P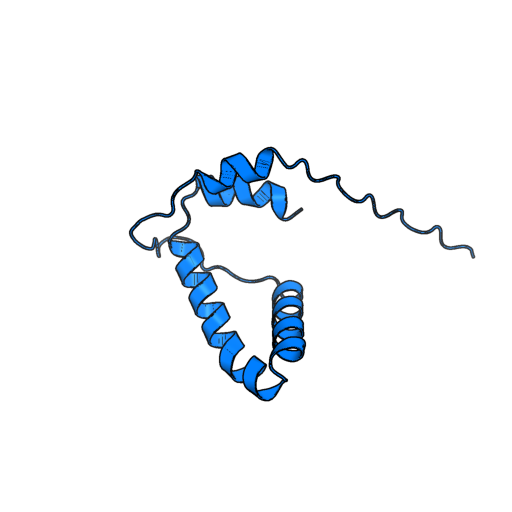rotein AF-A0A7C7VHW3-F1 (afdb_monomer)

Foldseek 3Di:
DDDDDDPPPDPPDDPVLVVVLVPQDWAPDFAPVDDFDDDDPVRLVVVLVVCCVVPNNVVSVVCSVVVSVVVRRSVRRHDPVNVVSCVVVVD

Mean predicted aligned error: 10.42 Å

Sequence (91 aa):
MIKASKKISGGSRNGSDLTKITRISYNSEPDFTKPILVLAPGKKDQIFSRLVFLYGNEKAEKIFPELERILKVHHAHKPEELIAAEKDFVA

pLDDT: mean 80.1, std 21.4, range [33.56, 98.38]

Structure (mmCIF, N/CA/C/O backbone):
data_AF-A0A7C7VHW3-F1
#
_entry.id   AF-A0A7C7VHW3-F1
#
loop_
_atom_site.group_PDB
_atom_site.id
_atom_site.type_symbol
_atom_site.label_atom_id
_atom_site.label_alt_id
_atom_site.label_comp_id
_atom_site.label_asym_id
_atom_site.label_entity_id
_atom_site.label_seq_id
_atom_site.pdbx_PDB_ins_code
_atom_site.Cartn_x
_atom_site.Cartn_y
_atom_site.Cartn_z
_atom_site.occupancy
_atom_site.B_iso_or_equiv
_atom_site.auth_seq_id
_atom_site.auth_comp_id
_atom_site.auth_asym_id
_atom_site.auth_atom_id
_atom_site.pdbx_PDB_model_num
ATOM 1 N N . MET A 1 1 ? 16.144 37.437 20.964 1.00 41.78 1 MET A N 1
ATOM 2 C CA . MET A 1 1 ? 15.161 36.374 20.655 1.00 41.78 1 MET A CA 1
ATOM 3 C C . MET A 1 1 ? 14.145 36.897 19.649 1.00 41.78 1 MET A C 1
ATOM 5 O O . MET A 1 1 ? 13.233 37.587 20.068 1.00 41.78 1 MET A O 1
ATOM 9 N N . ILE A 1 2 ? 14.290 36.586 18.356 1.00 36.56 2 ILE A N 1
ATOM 10 C CA . ILE A 1 2 ? 13.199 36.621 17.361 1.00 36.56 2 ILE A CA 1
ATOM 11 C C . ILE A 1 2 ? 13.488 35.473 16.382 1.00 36.56 2 ILE A C 1
ATOM 13 O O . ILE A 1 2 ? 14.517 35.483 15.711 1.00 36.56 2 ILE A O 1
ATOM 17 N N . LYS A 1 3 ? 12.640 34.435 16.362 1.00 34.12 3 LYS A N 1
ATOM 18 C CA . LYS A 1 3 ? 12.731 33.331 15.392 1.00 34.12 3 LYS A CA 1
ATOM 19 C C . LYS A 1 3 ? 12.200 33.833 14.048 1.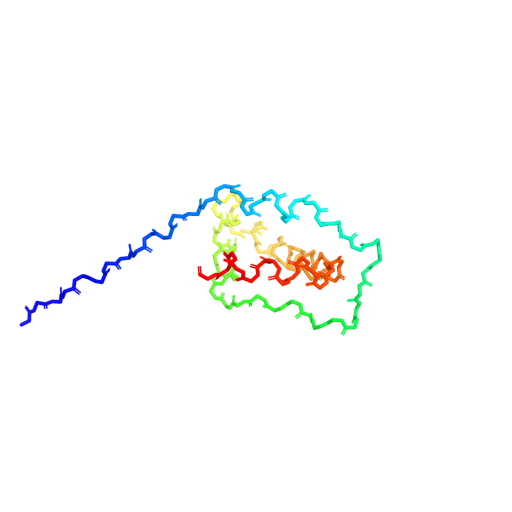00 34.12 3 LYS A C 1
ATOM 21 O O . LYS A 1 3 ? 11.030 34.185 13.953 1.00 34.12 3 LYS A O 1
ATOM 26 N N . ALA A 1 4 ? 13.051 33.854 13.025 1.00 37.53 4 ALA A N 1
ATOM 27 C CA . ALA A 1 4 ? 12.641 34.109 11.651 1.00 37.53 4 ALA A CA 1
ATOM 28 C C . ALA A 1 4 ? 11.875 32.894 11.103 1.00 37.53 4 ALA A C 1
ATOM 30 O O . ALA A 1 4 ? 12.383 31.771 11.083 1.00 37.53 4 ALA A O 1
ATOM 31 N N . SER A 1 5 ? 10.634 33.132 10.688 1.00 33.56 5 SER A N 1
ATOM 32 C CA . SER A 1 5 ? 9.745 32.164 10.054 1.00 33.56 5 SER A CA 1
ATOM 33 C C . SER A 1 5 ? 10.376 31.595 8.784 1.00 33.56 5 SER A C 1
ATOM 35 O O . SER A 1 5 ? 10.658 32.321 7.830 1.00 33.56 5 SER A O 1
ATOM 37 N N . LYS A 1 6 ? 10.590 30.277 8.762 1.00 42.84 6 LYS A N 1
ATOM 38 C CA . LYS A 1 6 ? 11.061 29.556 7.579 1.00 42.84 6 LYS A CA 1
ATOM 39 C C . LYS A 1 6 ? 9.944 29.578 6.533 1.00 42.84 6 LYS A C 1
ATOM 41 O O . LYS A 1 6 ? 8.901 28.955 6.709 1.00 42.84 6 LYS A O 1
ATOM 46 N N . LYS A 1 7 ? 10.168 30.353 5.474 1.00 37.75 7 LYS A N 1
ATOM 47 C CA . LYS A 1 7 ? 9.327 30.466 4.281 1.00 37.75 7 LYS A CA 1
ATOM 48 C C . LYS A 1 7 ? 9.167 29.065 3.675 1.00 37.75 7 LYS A C 1
ATOM 50 O O . LYS A 1 7 ? 10.130 28.514 3.149 1.00 37.75 7 LYS A O 1
ATOM 55 N N . ILE A 1 8 ? 7.982 28.468 3.791 1.00 41.66 8 ILE A N 1
A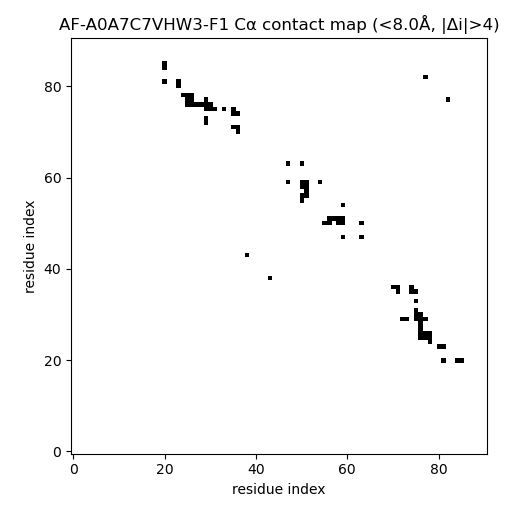TOM 56 C CA . ILE A 1 8 ? 7.649 27.227 3.087 1.00 41.66 8 ILE A CA 1
ATOM 57 C C . ILE A 1 8 ? 7.417 27.641 1.635 1.00 41.66 8 ILE A C 1
ATOM 59 O O . ILE A 1 8 ? 6.385 28.221 1.302 1.00 41.66 8 ILE A O 1
ATOM 63 N N . SER A 1 9 ? 8.423 27.439 0.787 1.00 35.09 9 SER A N 1
ATOM 64 C CA . SER A 1 9 ? 8.279 27.587 -0.656 1.00 35.09 9 SER A CA 1
ATOM 65 C C . SER A 1 9 ? 7.321 26.503 -1.138 1.00 35.09 9 SER A C 1
ATOM 67 O O . SER A 1 9 ? 7.708 25.345 -1.282 1.00 35.09 9 SER A O 1
ATOM 69 N N . GLY A 1 10 ? 6.055 26.866 -1.336 1.00 39.56 10 GLY A N 1
ATOM 70 C CA . GLY A 1 10 ? 5.105 26.024 -2.048 1.00 39.56 10 GLY A CA 1
ATOM 71 C C . GLY A 1 10 ? 5.631 25.784 -3.459 1.00 39.56 10 GLY A C 1
ATOM 72 O O . GLY A 1 10 ? 5.657 26.706 -4.271 1.00 39.56 10 GLY A O 1
ATOM 73 N N . GLY A 1 11 ? 6.094 24.561 -3.724 1.00 37.66 11 GLY A N 1
ATOM 74 C CA . GLY A 1 11 ? 6.453 24.116 -5.063 1.00 37.66 11 GLY A CA 1
ATOM 75 C C . GLY A 1 11 ? 5.222 24.192 -5.959 1.00 37.66 11 GLY A C 1
ATOM 76 O O . GLY A 1 11 ? 4.243 23.473 -5.752 1.00 37.66 11 GLY A O 1
ATOM 77 N N . SER A 1 12 ? 5.258 25.102 -6.930 1.00 45.34 12 SER A N 1
ATOM 78 C CA . SER A 1 12 ? 4.270 25.189 -8.001 1.00 45.34 12 SER A CA 1
ATOM 79 C C . SER A 1 12 ? 4.363 23.922 -8.851 1.00 45.34 12 SER A C 1
ATOM 81 O O . SER A 1 12 ? 5.300 23.765 -9.630 1.00 45.34 12 SER A O 1
ATOM 83 N N . ARG A 1 13 ? 3.421 22.990 -8.678 1.00 50.38 13 ARG A N 1
ATOM 84 C CA . ARG A 1 13 ? 3.361 21.747 -9.460 1.00 50.38 13 ARG A CA 1
ATOM 85 C C . ARG A 1 13 ? 2.700 22.037 -10.809 1.00 50.38 13 ARG A C 1
ATOM 87 O O . ARG A 1 13 ? 1.489 22.233 -10.871 1.00 50.38 13 ARG A O 1
ATOM 94 N N . ASN A 1 14 ? 3.500 22.087 -11.874 1.00 49.19 14 ASN A N 1
ATOM 95 C CA . ASN A 1 14 ? 3.010 22.214 -13.247 1.00 49.19 14 ASN A CA 1
ATOM 96 C C . ASN A 1 14 ? 2.177 20.979 -13.633 1.00 49.19 14 ASN A C 1
ATOM 98 O O . ASN A 1 14 ? 2.611 19.843 -13.460 1.00 49.19 14 ASN A O 1
ATOM 102 N N . GLY A 1 15 ? 0.985 21.190 -14.199 1.00 50.78 15 GLY A N 1
ATOM 103 C CA . GLY A 1 15 ? 0.068 20.115 -14.613 1.00 50.78 15 GLY A CA 1
ATOM 104 C C . GLY A 1 15 ? 0.566 19.234 -15.770 1.00 50.78 15 GLY A C 1
ATOM 105 O O . GLY A 1 15 ? -0.065 18.226 -16.077 1.00 50.78 15 GLY A O 1
ATOM 106 N N . SER A 1 16 ? 1.692 19.576 -16.404 1.00 55.03 16 SER A N 1
ATOM 107 C CA . SER A 1 16 ? 2.267 18.846 -17.538 1.00 55.03 16 SER A CA 1
ATOM 108 C C . SER A 1 16 ? 2.880 17.493 -17.160 1.00 55.03 16 SER A C 1
ATOM 110 O O . SER A 1 16 ? 2.773 16.555 -17.948 1.00 55.03 16 SER A O 1
ATOM 112 N N . ASP A 1 17 ? 3.468 17.343 -15.969 1.00 57.47 17 ASP A N 1
ATOM 113 C CA . ASP A 1 17 ? 4.148 16.091 -15.583 1.00 57.47 17 ASP A CA 1
ATOM 114 C C . ASP A 1 17 ? 3.178 14.967 -15.199 1.00 57.47 17 ASP A C 1
ATOM 116 O O . ASP A 1 17 ? 3.451 13.794 -15.455 1.00 57.47 17 ASP A O 1
ATOM 120 N N . LEU A 1 18 ? 1.983 15.309 -14.700 1.00 57.84 18 LEU A N 1
ATOM 121 C CA . LEU A 1 18 ? 0.924 14.325 -14.432 1.00 57.84 18 LEU A CA 1
ATOM 122 C C . LEU A 1 18 ? 0.486 13.588 -15.708 1.00 57.84 18 LEU A C 1
ATOM 124 O O . LEU A 1 18 ? 0.094 12.428 -15.641 1.00 57.84 18 LEU A O 1
ATOM 128 N N . THR A 1 19 ? 0.585 14.237 -16.875 1.00 60.75 19 THR A N 1
ATOM 129 C CA . THR A 1 19 ? 0.199 13.637 -18.165 1.00 60.75 19 THR A CA 1
ATOM 130 C C . THR A 1 19 ? 1.182 12.583 -18.675 1.00 60.75 19 THR A C 1
ATOM 132 O O . THR A 1 19 ? 0.823 11.800 -19.554 1.00 60.75 19 THR A O 1
ATOM 135 N N . LYS A 1 20 ? 2.416 12.553 -18.151 1.00 63.44 20 LYS A N 1
ATOM 136 C CA . LYS A 1 20 ? 3.415 11.533 -18.500 1.00 63.44 20 LYS A CA 1
ATOM 137 C C . LYS A 1 20 ? 3.209 10.256 -17.691 1.00 63.44 20 LYS A C 1
ATOM 139 O O . LYS A 1 20 ? 3.164 9.180 -18.273 1.00 63.44 20 LYS A O 1
ATOM 144 N N . ILE A 1 21 ? 3.004 10.378 -16.379 1.00 66.38 21 ILE A N 1
ATOM 145 C CA . ILE A 1 21 ? 2.805 9.230 -15.479 1.00 66.38 21 ILE A CA 1
ATOM 146 C C . ILE A 1 21 ? 1.552 8.432 -15.838 1.00 66.38 21 ILE A C 1
ATOM 148 O O . ILE A 1 21 ? 1.587 7.206 -15.853 1.00 66.38 21 ILE A O 1
ATOM 152 N N . THR A 1 22 ? 0.453 9.109 -16.179 1.00 71.00 22 THR A N 1
ATOM 153 C CA . THR A 1 22 ? -0.823 8.449 -16.511 1.00 71.00 22 THR A CA 1
ATOM 154 C C . THR A 1 22 ? -0.779 7.609 -17.788 1.00 71.00 22 THR A C 1
ATOM 156 O O . THR A 1 22 ? -1.737 6.892 -18.068 1.00 71.00 22 THR A O 1
ATOM 159 N N . ARG A 1 23 ? 0.311 7.679 -18.564 1.00 83.50 23 ARG A N 1
ATOM 160 C CA . ARG A 1 23 ? 0.513 6.897 -19.792 1.00 83.50 23 ARG A CA 1
ATOM 161 C C . ARG A 1 23 ? 1.350 5.636 -19.580 1.00 83.50 23 ARG A C 1
ATOM 163 O O . ARG A 1 23 ? 1.307 4.755 -20.436 1.00 83.50 23 ARG A O 1
ATOM 170 N N . ILE A 1 24 ? 2.090 5.533 -18.474 1.00 87.25 24 ILE A N 1
ATOM 171 C CA . ILE A 1 24 ? 2.885 4.341 -18.169 1.00 87.25 24 ILE A CA 1
ATOM 172 C C . ILE A 1 24 ? 1.939 3.278 -17.606 1.00 87.25 24 ILE A C 1
ATOM 174 O O . ILE A 1 24 ? 1.298 3.478 -16.574 1.00 87.25 24 ILE A O 1
ATOM 178 N N . SER A 1 25 ? 1.824 2.153 -18.308 1.00 92.06 25 SER A N 1
ATOM 179 C CA . SER A 1 25 ? 0.948 1.050 -17.901 1.00 92.06 25 SER A CA 1
ATOM 180 C C . SER A 1 25 ? 1.587 0.215 -16.794 1.00 92.06 25 SER A C 1
ATOM 182 O O . SER A 1 25 ? 2.800 0.037 -16.765 1.00 92.06 25 SER A O 1
ATOM 184 N N . TYR A 1 26 ? 0.765 -0.327 -15.897 1.00 94.06 26 TYR A N 1
ATOM 185 C CA . TYR A 1 26 ? 1.220 -1.311 -14.916 1.00 94.06 26 TYR A CA 1
ATOM 186 C C . TYR A 1 26 ? 1.590 -2.628 -15.606 1.00 94.06 26 TYR A C 1
ATOM 188 O O . TYR A 1 26 ? 1.032 -2.974 -16.649 1.00 94.06 26 TYR A O 1
ATOM 196 N N . ASN A 1 27 ? 2.497 -3.385 -14.991 1.00 94.62 27 ASN A N 1
ATOM 197 C CA . ASN A 1 27 ? 2.774 -4.756 -15.396 1.00 94.62 27 ASN A CA 1
ATOM 198 C C . ASN A 1 27 ? 1.527 -5.618 -15.163 1.00 94.62 27 ASN A C 1
ATOM 200 O O . ASN A 1 27 ? 0.854 -5.480 -14.137 1.00 94.62 27 ASN A O 1
ATOM 204 N N . SER A 1 28 ? 1.247 -6.539 -16.085 1.00 93.81 28 SER A N 1
ATOM 205 C CA . SER A 1 28 ? 0.127 -7.479 -15.949 1.00 93.81 28 SER A CA 1
ATOM 206 C C . SER A 1 28 ? 0.299 -8.400 -14.740 1.00 93.81 28 SER A C 1
ATOM 208 O O . SER A 1 28 ? -0.660 -8.651 -14.021 1.00 93.81 28 SER A O 1
ATOM 210 N N . GLU A 1 29 ? 1.534 -8.836 -14.485 1.00 95.31 29 GLU A N 1
ATOM 211 C CA . GLU A 1 29 ? 1.899 -9.706 -13.368 1.00 95.31 29 GLU A CA 1
ATOM 212 C C . GLU A 1 29 ? 2.671 -8.931 -12.287 1.00 95.31 29 GLU A C 1
ATOM 214 O O . GLU A 1 29 ? 3.448 -8.021 -12.613 1.00 95.31 29 GLU A O 1
ATOM 219 N N . PRO A 1 30 ? 2.488 -9.277 -11.000 1.00 94.81 30 PRO A N 1
ATOM 220 C CA . PRO A 1 30 ? 3.264 -8.693 -9.919 1.00 94.81 30 PRO A CA 1
ATOM 221 C C . PRO A 1 30 ? 4.705 -9.205 -9.958 1.00 94.81 30 PRO A C 1
ATOM 223 O O . PRO A 1 30 ? 4.962 -10.403 -10.066 1.00 94.81 30 PRO A O 1
ATOM 226 N N . ASP A 1 31 ? 5.658 -8.298 -9.782 1.00 94.44 31 ASP A N 1
ATOM 227 C CA . ASP A 1 31 ? 7.063 -8.649 -9.624 1.00 94.44 31 ASP A CA 1
ATOM 228 C C . ASP A 1 31 ? 7.444 -8.701 -8.138 1.00 94.44 31 ASP A C 1
ATOM 230 O O . ASP A 1 31 ? 7.722 -7.678 -7.505 1.00 94.44 31 ASP A O 1
ATOM 234 N N . PHE A 1 32 ? 7.450 -9.912 -7.577 1.00 90.38 32 PHE A N 1
ATOM 235 C CA . PHE A 1 32 ? 7.818 -10.161 -6.179 1.00 90.38 32 PHE A CA 1
ATOM 236 C C . PHE A 1 32 ? 9.331 -10.188 -5.923 1.00 90.38 32 PHE A C 1
ATOM 238 O O . PHE A 1 32 ? 9.744 -10.385 -4.781 1.00 90.38 32 PHE A O 1
ATOM 245 N N . THR A 1 33 ? 10.165 -9.986 -6.948 1.00 92.44 33 THR A N 1
ATOM 246 C CA . THR A 1 33 ? 11.616 -9.824 -6.757 1.00 92.44 33 THR A CA 1
ATOM 247 C C . THR A 1 33 ? 11.980 -8.412 -6.291 1.00 92.44 33 THR A C 1
ATOM 249 O O . THR A 1 33 ? 13.057 -8.198 -5.731 1.00 92.44 33 THR A O 1
ATOM 252 N N . LYS A 1 34 ? 11.062 -7.450 -6.457 1.00 89.44 34 LYS A N 1
ATOM 253 C CA . LYS A 1 34 ? 11.227 -6.071 -5.992 1.00 89.44 34 LYS A CA 1
ATOM 254 C C . LYS A 1 34 ? 11.217 -5.974 -4.466 1.00 89.44 34 LYS A C 1
ATOM 256 O O . LYS A 1 34 ? 10.484 -6.710 -3.800 1.00 89.44 34 LYS A O 1
ATOM 261 N N . PRO A 1 35 ? 11.942 -4.996 -3.892 1.00 90.50 35 PRO A N 1
ATOM 262 C CA . PRO A 1 35 ? 11.822 -4.682 -2.477 1.00 90.50 35 PRO A CA 1
ATOM 263 C C . PRO A 1 35 ? 10.365 -4.409 -2.090 1.00 90.50 35 PRO A C 1
ATOM 265 O O . PRO A 1 35 ? 9.6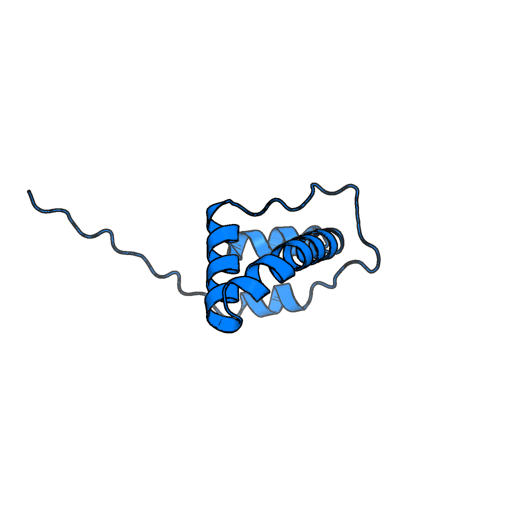45 -3.674 -2.772 1.00 90.50 35 PRO A O 1
ATOM 268 N N . ILE A 1 36 ? 9.934 -4.991 -0.970 1.00 89.31 36 ILE A N 1
ATOM 269 C CA . ILE A 1 36 ? 8.596 -4.755 -0.426 1.00 89.31 36 ILE A CA 1
ATOM 270 C C . ILE A 1 36 ? 8.452 -3.267 -0.100 1.00 89.31 36 ILE A C 1
ATOM 272 O O . ILE A 1 36 ? 9.321 -2.671 0.537 1.00 89.31 36 ILE A O 1
ATOM 276 N N . LEU A 1 37 ? 7.317 -2.679 -0.484 1.00 90.50 37 LEU A N 1
ATOM 277 C CA . LEU A 1 37 ? 6.985 -1.311 -0.107 1.00 90.50 37 LEU A CA 1
ATOM 278 C C . LEU A 1 37 ? 6.914 -1.182 1.422 1.00 90.50 37 LEU A C 1
ATOM 280 O O . LEU A 1 37 ? 6.039 -1.762 2.073 1.00 90.50 37 LEU A O 1
ATOM 284 N N . VAL A 1 38 ? 7.801 -0.359 1.979 1.00 89.38 38 VAL A N 1
ATOM 285 C CA . VAL A 1 38 ? 7.775 0.057 3.383 1.00 89.38 38 VAL A CA 1
ATOM 286 C C . VAL A 1 38 ? 7.349 1.518 3.442 1.00 89.38 38 VAL A C 1
ATOM 288 O O . VAL A 1 38 ? 8.058 2.411 2.986 1.00 89.38 38 VAL A O 1
ATOM 291 N N . LEU A 1 39 ? 6.169 1.774 4.008 1.00 86.19 39 LEU A N 1
ATOM 292 C CA . LEU A 1 39 ? 5.705 3.139 4.245 1.00 86.19 39 LEU A CA 1
ATOM 293 C C . LEU A 1 39 ? 6.538 3.778 5.360 1.00 86.19 39 LEU A C 1
ATOM 295 O O . LEU A 1 39 ? 6.678 3.197 6.437 1.00 86.19 39 LEU A O 1
ATOM 299 N N . ALA A 1 40 ? 7.032 4.995 5.124 1.00 87.69 40 ALA A N 1
ATOM 300 C CA . ALA A 1 40 ? 7.683 5.783 6.165 1.00 87.69 40 ALA A CA 1
ATOM 301 C C . ALA A 1 40 ? 6.730 5.974 7.368 1.00 87.69 40 ALA A C 1
ATOM 303 O O . ALA A 1 40 ? 5.532 6.184 7.140 1.00 87.69 40 ALA A O 1
ATOM 304 N N . PRO A 1 41 ? 7.223 5.965 8.623 1.00 78.19 41 PRO A N 1
ATOM 305 C CA . PRO A 1 41 ? 6.372 6.041 9.816 1.00 78.19 41 PRO A CA 1
ATOM 306 C C . PRO A 1 41 ? 5.348 7.187 9.767 1.00 78.19 41 PRO A C 1
ATOM 308 O O . PRO A 1 41 ? 4.149 6.950 9.867 1.00 78.19 41 PRO A O 1
ATOM 311 N N . GLY A 1 42 ? 5.783 8.406 9.424 1.00 87.88 42 GLY A N 1
ATOM 312 C CA . GLY A 1 42 ? 4.878 9.558 9.322 1.00 87.88 42 GLY A CA 1
ATOM 313 C C . GLY A 1 42 ? 3.833 9.466 8.199 1.00 87.88 42 GLY A C 1
ATOM 314 O O . GLY A 1 42 ? 2.819 10.159 8.249 1.00 87.88 42 GLY A O 1
ATOM 315 N N . LYS A 1 43 ? 4.036 8.619 7.180 1.00 89.94 43 LYS A N 1
ATOM 316 C CA . LYS A 1 43 ? 3.033 8.373 6.129 1.00 89.94 43 LYS A CA 1
ATOM 317 C C . LYS A 1 43 ? 1.965 7.388 6.584 1.00 89.94 43 LYS A C 1
ATOM 319 O O . LYS A 1 43 ? 0.804 7.587 6.230 1.00 89.94 43 LYS A O 1
ATOM 324 N N . LYS A 1 44 ? 2.329 6.382 7.388 1.00 92.00 44 LYS A N 1
ATOM 325 C CA . LYS A 1 44 ? 1.351 5.474 8.004 1.00 92.00 44 LYS A CA 1
ATOM 326 C C . LYS A 1 44 ? 0.372 6.256 8.875 1.00 92.00 44 LYS A C 1
ATOM 328 O O . LYS A 1 44 ? -0.830 6.156 8.648 1.00 92.00 44 LYS A O 1
ATOM 333 N N . ASP A 1 45 ? 0.885 7.124 9.744 1.00 93.88 45 ASP A N 1
ATOM 334 C CA . ASP A 1 45 ? 0.061 7.945 10.641 1.00 93.88 45 ASP A CA 1
ATOM 335 C C . ASP A 1 45 ? -0.865 8.896 9.870 1.00 93.88 45 ASP A C 1
ATOM 337 O O . ASP A 1 45 ? -2.042 9.035 10.200 1.00 93.88 45 ASP A O 1
ATOM 341 N N . GLN A 1 46 ? -0.366 9.513 8.790 1.00 95.31 46 GLN A N 1
ATOM 342 C CA . GLN A 1 46 ? -1.174 10.384 7.927 1.00 95.31 46 GLN A CA 1
ATOM 343 C C . GLN A 1 46 ? -2.328 9.633 7.253 1.00 95.31 46 GLN A C 1
ATOM 345 O O . GLN A 1 46 ? -3.444 10.152 7.193 1.00 95.31 46 GLN A O 1
ATOM 350 N N . ILE A 1 47 ? -2.075 8.431 6.727 1.00 94.69 47 ILE A N 1
ATOM 351 C CA . ILE A 1 47 ? -3.112 7.605 6.095 1.00 94.69 47 ILE A CA 1
ATOM 352 C C . ILE A 1 47 ? -4.114 7.137 7.151 1.00 94.69 47 ILE A C 1
ATOM 354 O O . ILE A 1 47 ? -5.320 7.279 6.951 1.00 94.69 47 ILE A O 1
ATOM 358 N N . PHE A 1 48 ? -3.626 6.636 8.286 1.00 96.25 48 PHE A N 1
ATOM 359 C CA . PHE A 1 48 ? -4.466 6.153 9.374 1.00 96.25 48 PHE A CA 1
ATOM 360 C C . PHE A 1 48 ? -5.369 7.262 9.924 1.00 96.25 48 PHE A C 1
ATOM 362 O O . PHE A 1 48 ? -6.579 7.080 9.995 1.00 96.25 48 PHE A O 1
ATOM 369 N N . SER A 1 49 ? -4.829 8.454 10.195 1.00 97.12 49 SER A N 1
ATOM 370 C CA . SER A 1 49 ? -5.612 9.609 10.656 1.00 97.12 49 SER A CA 1
ATOM 371 C C . SER A 1 49 ? -6.734 9.987 9.682 1.00 97.12 49 SER A C 1
ATOM 373 O O . SER A 1 49 ? -7.846 10.297 10.110 1.00 97.12 49 SER A O 1
ATOM 375 N N . ARG A 1 50 ? -6.493 9.894 8.367 1.00 97.31 50 ARG A N 1
ATOM 376 C CA . ARG A 1 50 ? -7.542 10.106 7.355 1.00 97.31 50 ARG A CA 1
ATOM 377 C C . ARG A 1 50 ? -8.609 9.016 7.395 1.00 97.31 50 ARG A C 1
ATOM 379 O O . ARG A 1 50 ? -9.787 9.336 7.280 1.00 97.31 50 ARG A O 1
ATOM 386 N N . LEU A 1 51 ? -8.228 7.751 7.575 1.00 97.31 51 LEU A N 1
ATOM 387 C CA . LEU A 1 51 ? -9.196 6.663 7.739 1.00 97.31 51 LEU A CA 1
ATOM 388 C C . LEU A 1 51 ? -10.042 6.848 9.001 1.00 97.31 51 LEU A C 1
ATOM 390 O O . LEU A 1 51 ? -11.254 6.667 8.937 1.00 97.31 51 LEU A O 1
ATOM 394 N N . VAL A 1 52 ? -9.430 7.262 10.115 1.00 98.38 52 VAL A N 1
ATOM 395 C CA . VAL A 1 52 ? -10.142 7.573 11.363 1.00 98.38 52 VAL A CA 1
ATOM 396 C C . VAL A 1 52 ? -11.135 8.711 11.142 1.00 98.38 52 VAL A C 1
ATOM 398 O O . VAL A 1 52 ? -12.287 8.595 11.550 1.00 98.38 52 VAL A O 1
ATOM 401 N N . PHE A 1 53 ? -10.726 9.782 10.456 1.00 97.94 53 PHE A N 1
ATOM 402 C CA . PHE A 1 53 ? -11.609 10.903 10.131 1.00 97.94 53 PHE A CA 1
ATOM 403 C C . PHE A 1 53 ? -12.816 10.476 9.279 1.00 97.94 53 PHE A C 1
ATOM 405 O O . PHE A 1 53 ? -13.929 10.926 9.531 1.00 97.94 53 PHE A O 1
ATOM 412 N N . LEU A 1 54 ? -12.610 9.604 8.287 1.00 97.75 54 LEU A N 1
ATOM 413 C CA . LEU A 1 54 ? -13.665 9.187 7.356 1.00 97.75 54 LEU A CA 1
ATOM 414 C C . LEU A 1 54 ? -14.594 8.106 7.919 1.00 97.75 54 LEU A C 1
ATOM 416 O O . LEU A 1 54 ? -15.789 8.111 7.634 1.00 97.75 54 LEU A O 1
ATOM 420 N N . TYR A 1 55 ? -14.047 7.153 8.672 1.00 96.62 55 TYR A N 1
ATOM 421 C CA . TYR A 1 55 ? -14.740 5.907 9.012 1.00 96.62 55 TYR A CA 1
ATOM 422 C C . TYR A 1 55 ? -14.811 5.626 10.517 1.00 96.62 55 TYR A C 1
ATOM 424 O O . TYR A 1 55 ? -15.454 4.655 10.922 1.00 96.62 55 TYR A O 1
ATOM 432 N N . GLY A 1 56 ? -14.195 6.468 11.348 1.00 97.94 56 GLY A N 1
ATOM 433 C CA . GLY A 1 56 ? -14.044 6.247 12.782 1.0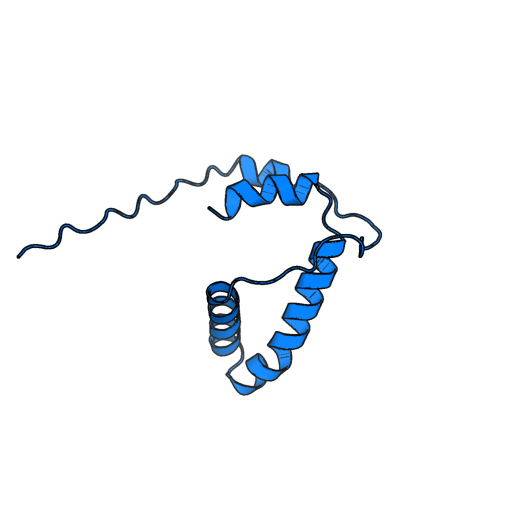0 97.94 56 GLY A CA 1
ATOM 434 C C . GLY A 1 56 ? -12.900 5.287 13.118 1.00 97.94 56 GLY A C 1
ATOM 435 O O . GLY A 1 56 ? -12.400 4.548 12.267 1.00 97.94 56 GLY A O 1
ATOM 436 N N . ASN A 1 57 ? -12.486 5.300 14.387 1.00 97.94 57 ASN A N 1
ATOM 437 C CA . ASN A 1 57 ? -11.303 4.569 14.845 1.00 97.94 57 ASN A CA 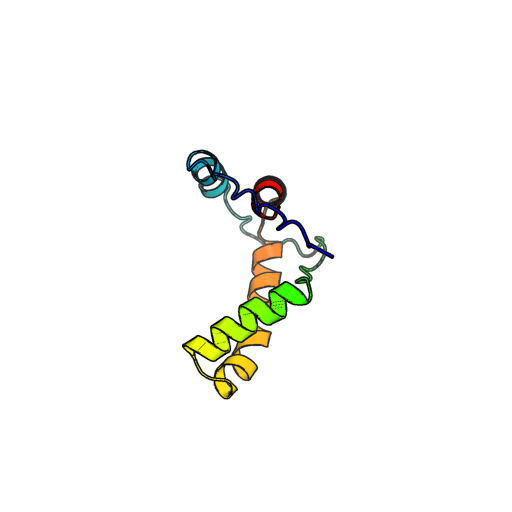1
ATOM 438 C C . ASN A 1 57 ? -11.421 3.050 14.646 1.00 97.94 57 ASN A C 1
ATOM 440 O O . ASN A 1 57 ? -10.551 2.436 14.038 1.00 97.94 57 ASN A O 1
ATOM 444 N N . GLU A 1 58 ? -12.540 2.456 15.067 1.00 98.12 58 GLU A N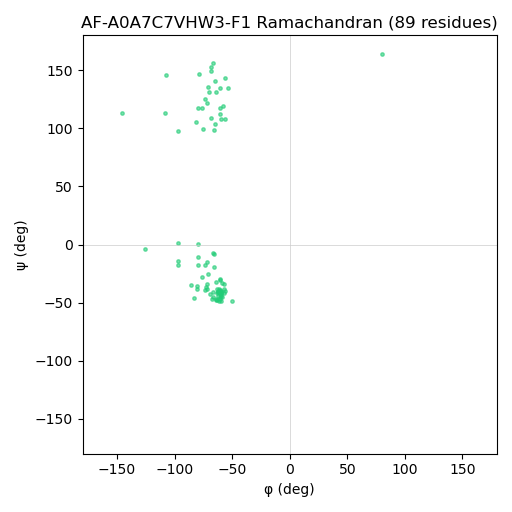 1
ATOM 445 C CA . GLU A 1 58 ? -12.737 1.001 15.012 1.00 98.12 58 GLU A CA 1
ATOM 446 C C . GLU A 1 58 ? -12.647 0.441 13.580 1.00 98.12 58 GLU A C 1
ATOM 448 O O . GLU A 1 58 ? -12.051 -0.610 13.342 1.00 98.12 58 GLU A O 1
ATOM 453 N N . LYS A 1 59 ? -13.223 1.142 12.594 1.00 97.56 59 LYS A N 1
ATOM 454 C CA . LYS A 1 59 ? -13.142 0.721 11.188 1.00 97.56 59 LYS A CA 1
ATOM 455 C C . LYS A 1 59 ? -11.752 0.963 10.611 1.00 97.56 59 LYS A C 1
ATOM 457 O O . LYS A 1 59 ? -11.269 0.124 9.855 1.00 97.56 59 LYS A O 1
ATOM 462 N N . ALA A 1 60 ? -11.109 2.075 10.965 1.00 97.75 60 ALA A N 1
ATOM 463 C CA . ALA A 1 60 ? -9.758 2.381 10.510 1.00 97.75 60 ALA A CA 1
ATOM 464 C C . ALA A 1 60 ? -8.755 1.303 10.949 1.00 97.75 60 ALA A C 1
ATOM 466 O O . ALA A 1 60 ? -7.984 0.829 10.117 1.00 97.75 60 ALA A O 1
ATOM 467 N N . GLU A 1 61 ? -8.818 0.853 12.204 1.00 97.44 61 GLU A N 1
ATOM 468 C CA . GLU A 1 61 ? -7.964 -0.223 12.731 1.00 97.44 61 GLU A CA 1
ATOM 469 C C . GLU A 1 61 ? -8.147 -1.544 11.978 1.00 97.44 61 GLU A C 1
ATOM 471 O O . GLU A 1 61 ? -7.167 -2.222 11.674 1.00 97.44 61 GLU A O 1
ATOM 476 N N . LYS A 1 62 ? -9.387 -1.889 11.609 1.00 97.56 62 LYS A N 1
ATOM 477 C CA . LYS A 1 62 ? -9.685 -3.115 10.850 1.00 97.56 62 LYS A CA 1
ATOM 478 C C . LYS A 1 62 ? -9.239 -3.033 9.387 1.00 97.56 62 LYS A C 1
ATOM 480 O O . LYS A 1 62 ? -8.801 -4.032 8.826 1.00 97.56 62 LYS A O 1
ATOM 485 N N . ILE A 1 63 ? -9.365 -1.863 8.758 1.00 96.69 63 ILE A N 1
ATOM 486 C CA . ILE A 1 63 ? -9.114 -1.678 7.317 1.00 96.69 63 ILE A CA 1
ATOM 487 C C . ILE A 1 63 ? -7.636 -1.414 7.021 1.00 96.69 63 ILE A C 1
ATOM 489 O O . ILE A 1 63 ? -7.134 -1.833 5.977 1.00 96.69 63 ILE A O 1
ATOM 493 N N . PHE A 1 64 ? -6.926 -0.716 7.907 1.00 95.75 64 PHE A N 1
ATOM 494 C CA . PHE A 1 64 ? -5.562 -0.267 7.637 1.00 95.75 64 PHE A CA 1
ATOM 495 C C . PHE A 1 64 ? -4.579 -1.401 7.276 1.00 95.75 64 PHE A C 1
ATOM 497 O O . PHE A 1 64 ? -3.829 -1.219 6.313 1.00 95.75 64 PHE A O 1
ATOM 504 N N . PRO A 1 65 ? -4.595 -2.581 7.934 1.00 95.31 65 PRO A N 1
ATOM 505 C CA . PRO A 1 65 ? -3.736 -3.700 7.539 1.00 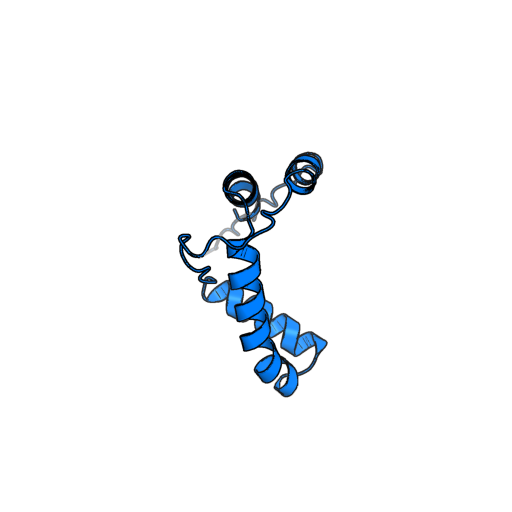95.31 65 PRO A CA 1
ATOM 506 C C . PRO A 1 65 ? -3.982 -4.178 6.101 1.00 95.31 65 PRO A C 1
ATOM 508 O O . PRO A 1 65 ? -3.032 -4.454 5.367 1.00 95.31 65 PRO A O 1
ATOM 511 N N . GLU A 1 66 ? -5.247 -4.231 5.675 1.00 97.31 66 GLU A N 1
ATOM 512 C CA . GLU A 1 66 ? -5.612 -4.654 4.320 1.00 97.31 66 GLU A CA 1
ATOM 513 C C . GLU A 1 66 ? -5.235 -3.599 3.279 1.00 97.31 66 GLU A C 1
ATOM 515 O O . GLU A 1 66 ? -4.707 -3.925 2.215 1.00 97.31 66 GLU A O 1
ATOM 520 N N . LEU A 1 67 ? -5.406 -2.318 3.612 1.00 96.31 67 LEU A N 1
ATOM 521 C CA . LEU A 1 67 ? -4.906 -1.231 2.778 1.00 96.31 67 LEU A CA 1
ATOM 522 C C . LEU A 1 67 ? -3.385 -1.336 2.593 1.00 96.31 67 LEU A C 1
ATOM 524 O O . LEU A 1 67 ? -2.897 -1.223 1.469 1.00 96.31 67 LEU A O 1
ATOM 528 N N . GLU A 1 68 ? -2.629 -1.595 3.663 1.00 94.62 68 GLU A N 1
ATOM 529 C CA . GLU A 1 68 ? -1.177 -1.777 3.573 1.00 94.62 68 GLU A CA 1
ATOM 530 C C . GLU A 1 68 ? -0.807 -2.972 2.675 1.00 94.62 68 GLU A C 1
ATOM 532 O O . GLU A 1 68 ? 0.141 -2.880 1.888 1.00 94.62 68 GLU A O 1
ATOM 537 N N . ARG A 1 69 ? -1.565 -4.074 2.732 1.00 95.25 69 ARG A N 1
ATOM 538 C CA . ARG A 1 69 ? -1.370 -5.234 1.849 1.00 95.25 69 ARG A CA 1
ATOM 539 C C . ARG A 1 69 ? -1.610 -4.875 0.382 1.00 95.25 69 ARG A C 1
ATOM 541 O O . ARG A 1 69 ? -0.769 -5.188 -0.461 1.00 95.25 69 ARG A O 1
ATOM 548 N N . ILE A 1 70 ? -2.713 -4.191 0.079 1.00 95.94 70 ILE A N 1
ATOM 549 C CA . ILE A 1 70 ? -3.047 -3.758 -1.286 1.00 95.94 70 ILE A CA 1
ATOM 550 C C . ILE A 1 70 ? -1.965 -2.824 -1.831 1.00 95.94 70 ILE A C 1
ATOM 552 O O . ILE A 1 70 ? -1.539 -2.997 -2.970 1.00 95.94 70 ILE A O 1
ATOM 556 N N . LEU A 1 71 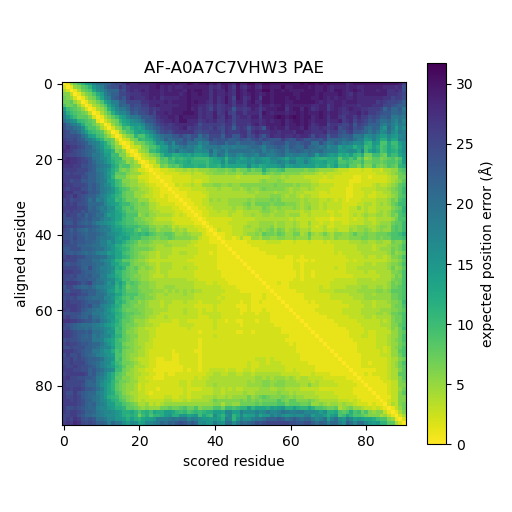? -1.455 -1.892 -1.021 1.00 94.31 71 LEU A N 1
ATOM 557 C CA . LEU A 1 71 ? -0.365 -0.998 -1.426 1.00 94.31 71 LEU A CA 1
ATOM 558 C C . LEU A 1 71 ? 0.914 -1.765 -1.800 1.00 94.31 71 LEU A C 1
ATOM 560 O O . LEU A 1 71 ? 1.576 -1.404 -2.774 1.00 94.31 71 LEU A O 1
ATOM 564 N N . LYS A 1 72 ? 1.250 -2.836 -1.070 1.00 94.25 72 LYS A N 1
ATOM 565 C CA . LYS A 1 72 ? 2.403 -3.702 -1.380 1.00 94.25 72 LYS A CA 1
ATOM 566 C C . LYS A 1 72 ? 2.213 -4.460 -2.694 1.00 94.25 72 LYS A C 1
ATOM 568 O O . LYS A 1 72 ? 3.127 -4.480 -3.512 1.00 94.25 72 LYS A O 1
ATOM 573 N N . VAL A 1 73 ? 1.032 -5.034 -2.919 1.00 95.25 73 VAL A N 1
ATOM 574 C CA . VAL A 1 73 ? 0.714 -5.731 -4.179 1.00 95.25 73 VAL A CA 1
ATOM 575 C C . VAL A 1 73 ? 0.732 -4.752 -5.349 1.00 95.25 73 VAL A C 1
ATOM 577 O O . VAL A 1 73 ? 1.399 -4.992 -6.348 1.00 95.25 73 VAL A O 1
ATOM 580 N N . HIS A 1 74 ? 0.081 -3.601 -5.198 1.00 94.62 74 HIS A N 1
ATOM 581 C CA . HIS A 1 74 ? 0.076 -2.540 -6.197 1.00 94.62 74 HIS A CA 1
ATOM 582 C C . HIS A 1 74 ? 1.499 -2.087 -6.563 1.00 94.62 74 HIS A C 1
ATOM 584 O O . HIS A 1 74 ? 1.793 -1.881 -7.736 1.00 94.62 74 HIS A O 1
ATOM 590 N N . HIS A 1 75 ? 2.405 -1.981 -5.583 1.00 94.06 75 HIS A N 1
ATOM 591 C CA . HIS A 1 75 ? 3.817 -1.685 -5.834 1.00 94.06 75 HIS A CA 1
ATOM 592 C C . HIS A 1 75 ? 4.512 -2.763 -6.681 1.00 94.06 75 HIS A C 1
ATOM 594 O O . HIS A 1 75 ? 5.269 -2.417 -7.583 1.00 94.06 75 HIS A O 1
ATOM 600 N N . ALA A 1 76 ? 4.230 -4.050 -6.455 1.00 95.44 76 ALA A N 1
ATOM 601 C CA . ALA A 1 76 ? 4.818 -5.139 -7.243 1.00 95.44 76 ALA A CA 1
ATOM 602 C C . ALA A 1 76 ? 4.459 -5.050 -8.742 1.00 95.44 76 ALA A C 1
ATOM 604 O O . ALA A 1 76 ? 5.271 -5.412 -9.595 1.00 95.44 76 ALA A O 1
ATOM 605 N N . HIS A 1 77 ? 3.286 -4.504 -9.077 1.00 96.00 77 HIS A N 1
ATOM 606 C CA . HIS A 1 77 ? 2.854 -4.282 -10.462 1.00 96.00 77 HIS A CA 1
ATOM 607 C C . HIS A 1 77 ? 3.450 -3.026 -11.123 1.00 96.00 77 HIS A C 1
ATOM 609 O O . HIS A 1 77 ? 3.294 -2.847 -12.330 1.00 96.00 77 HIS A O 1
ATOM 615 N N . LYS A 1 78 ? 4.112 -2.124 -10.387 1.00 93.88 78 LYS A N 1
ATOM 616 C CA . LYS A 1 78 ? 4.655 -0.892 -10.984 1.00 93.88 78 LYS A CA 1
ATOM 617 C C . LYS A 1 78 ? 5.894 -1.194 -11.828 1.00 93.88 78 LYS A C 1
ATOM 619 O O . LYS A 1 78 ? 6.835 -1.761 -11.273 1.00 93.88 78 LYS A O 1
ATOM 624 N N . PRO A 1 79 ? 5.970 -0.810 -13.114 1.00 93.62 79 PRO A N 1
ATOM 625 C CA . PRO A 1 79 ? 7.230 -0.884 -13.849 1.00 93.62 79 PRO A CA 1
ATOM 626 C C . PRO A 1 79 ? 8.255 0.107 -13.277 1.00 93.62 79 PRO A C 1
ATOM 628 O O . PRO A 1 79 ? 7.888 1.129 -12.696 1.00 93.62 79 PRO A O 1
ATOM 631 N N . GLU A 1 80 ? 9.544 -0.167 -13.485 1.00 90.56 80 GLU A N 1
ATOM 632 C CA . GLU A 1 80 ? 10.639 0.696 -13.009 1.00 90.56 80 GLU A CA 1
ATOM 633 C C . GLU A 1 80 ? 10.536 2.134 -13.540 1.00 90.56 80 GLU A C 1
ATOM 635 O O . GLU A 1 80 ? 10.833 3.084 -12.820 1.00 90.56 80 GLU A O 1
ATOM 640 N N . GLU A 1 81 ? 10.044 2.307 -14.771 1.00 90.31 81 GLU A N 1
ATOM 641 C CA . GLU A 1 81 ? 9.796 3.624 -15.370 1.00 90.31 81 GLU A CA 1
ATOM 642 C C . GLU A 1 81 ? 8.794 4.448 -14.545 1.00 90.31 81 GLU A C 1
ATOM 644 O O . GLU A 1 81 ? 9.017 5.631 -14.282 1.00 90.31 81 GLU A O 1
ATOM 649 N N . LEU A 1 82 ? 7.719 3.809 -14.068 1.00 90.00 82 LEU A N 1
ATOM 650 C CA . LEU A 1 82 ? 6.709 4.454 -13.233 1.00 90.00 82 LEU A CA 1
ATOM 651 C C . LEU A 1 82 ? 7.273 4.796 -11.850 1.00 90.00 82 LEU A C 1
ATOM 653 O O . LEU A 1 82 ? 7.056 5.899 -11.355 1.00 90.00 82 LEU A O 1
ATOM 657 N N . ILE A 1 83 ? 8.036 3.881 -11.245 1.00 88.06 83 ILE A N 1
ATOM 658 C CA . ILE A 1 83 ? 8.700 4.112 -9.951 1.00 88.06 83 ILE A CA 1
ATOM 659 C C . ILE A 1 83 ? 9.671 5.294 -10.049 1.00 88.06 83 ILE A C 1
ATOM 661 O O . ILE A 1 83 ? 9.729 6.124 -9.141 1.00 88.06 83 ILE A O 1
ATOM 665 N N . ALA A 1 84 ? 10.431 5.391 -11.142 1.00 86.75 84 ALA A N 1
ATOM 666 C CA . ALA A 1 84 ? 11.339 6.504 -11.384 1.00 86.75 84 ALA A CA 1
ATOM 667 C C . ALA A 1 84 ? 10.582 7.829 -11.535 1.00 86.75 84 ALA A C 1
ATOM 669 O O . ALA A 1 84 ? 10.942 8.800 -10.874 1.00 86.75 84 ALA A O 1
ATOM 670 N N . ALA A 1 85 ? 9.506 7.850 -12.326 1.00 84.12 85 ALA A N 1
ATOM 671 C CA . ALA A 1 85 ? 8.702 9.050 -12.541 1.00 84.12 85 ALA A CA 1
ATOM 672 C C . ALA A 1 85 ? 8.015 9.551 -11.257 1.00 84.12 85 ALA A C 1
ATOM 674 O O . ALA A 1 85 ? 7.847 10.752 -11.074 1.00 84.12 85 ALA A O 1
ATOM 675 N N . GLU A 1 86 ? 7.641 8.656 -10.338 1.00 80.44 86 GLU A N 1
ATOM 676 C CA . GLU A 1 86 ? 7.030 9.029 -9.055 1.00 80.44 86 GLU A CA 1
ATOM 677 C C . GLU A 1 86 ? 8.003 9.699 -8.075 1.00 80.44 86 GLU A C 1
ATOM 679 O O . GLU A 1 86 ? 7.556 10.462 -7.214 1.00 80.44 86 GLU A O 1
ATOM 684 N N . LYS A 1 87 ? 9.318 9.455 -8.183 1.00 74.94 87 LYS A N 1
ATOM 685 C CA . LYS A 1 87 ? 10.314 10.050 -7.268 1.00 74.94 87 LYS A CA 1
ATOM 686 C C . LYS A 1 87 ? 10.275 11.578 -7.291 1.00 74.94 87 LYS A C 1
ATOM 688 O O . LYS A 1 87 ? 10.423 12.194 -6.238 1.00 74.94 87 LYS A O 1
ATOM 693 N N . ASP A 1 88 ? 9.973 12.167 -8.444 1.00 62.84 88 ASP A N 1
ATOM 694 C CA . ASP A 1 88 ? 9.891 13.619 -8.626 1.00 62.84 88 ASP A CA 1
ATOM 695 C C . ASP A 1 88 ? 8.647 14.242 -7.959 1.00 62.84 88 ASP A C 1
ATOM 697 O O . ASP A 1 88 ? 8.589 15.452 -7.742 1.00 62.84 88 ASP A O 1
ATOM 701 N N . PHE A 1 89 ? 7.656 13.427 -7.577 1.00 57.94 89 PHE A N 1
ATOM 702 C CA . PHE A 1 89 ? 6.414 13.876 -6.933 1.00 57.94 89 PHE A CA 1
ATOM 703 C C . PHE A 1 89 ? 6.426 13.759 -5.404 1.00 57.94 89 PHE A C 1
ATOM 705 O O . PHE A 1 89 ? 5.541 14.309 -4.744 1.00 57.94 89 PHE A O 1
ATOM 712 N N . VAL A 1 90 ? 7.382 13.016 -4.838 1.00 52.19 90 VAL A N 1
ATOM 713 C CA . VAL A 1 90 ? 7.453 12.686 -3.401 1.00 52.19 90 VAL A CA 1
ATOM 714 C C . VAL A 1 90 ? 8.408 13.624 -2.630 1.00 52.19 90 VAL A C 1
ATOM 716 O O . VAL A 1 90 ? 8.539 13.480 -1.414 1.00 52.19 90 VAL A O 1
ATOM 719 N N . ALA A 1 91 ? 9.025 14.604 -3.308 1.00 36.44 91 ALA A N 1
ATOM 720 C CA . ALA A 1 91 ? 9.911 15.619 -2.720 1.00 36.44 91 ALA A CA 1
ATOM 721 C C . ALA A 1 91 ? 9.170 16.731 -1.948 1.00 36.44 91 ALA A C 1
ATOM 723 O O . ALA A 1 91 ? 8.127 17.227 -2.437 1.00 36.44 91 ALA A O 1
#

Radius of gyration: 17.36 Å; Cα contacts (8 Å, |Δi|>4): 43; chains: 1; bounding box: 30×47×40 Å

Solvent-accessible surface area (backbone atoms only — not comparable to full-atom values): 5755 Å² total; per-residue (Å²): 143,81,88,80,79,80,79,78,79,76,79,82,80,67,76,70,61,61,65,55,60,78,69,60,70,66,46,95,60,69,41,81,87,54,82,79,72,74,76,54,70,75,55,50,53,53,53,48,53,50,35,27,73,76,60,35,60,74,51,26,67,66,44,48,64,56,50,54,51,51,53,35,52,55,54,30,17,50,40,69,69,53,57,58,62,48,58,77,71,74,115

Secondary structure (DSSP, 8-state):
--PPP---------TTTHHHHTTSPPPSS--TTSPPP---HHHHHHHHHHHHHHH-HHHHHHHHHHHHHHHHHHHHT--HHHHHHHHTT--